Protein AF-A0A3R7I8K6-F1 (afdb_monomer_lite)

Sequence (39 aa):
MSKPMSVGSLRVGGYIIVDGEPCRIVDLTKSKPGKHGAA

Structure (mmCIF, N/CA/C/O backbone):
data_AF-A0A3R7I8K6-F1
#
_entry.id   AF-A0A3R7I8K6-F1
#
loop_
_atom_site.group_PDB
_atom_site.id
_atom_site.type_symbol
_atom_site.label_atom_id
_atom_site.label_alt_id
_atom_site.label_comp_id
_atom_site.label_asym_id
_atom_site.label_entity_id
_atom_site.label_seq_id
_atom_site.pdbx_PDB_ins_code
_atom_site.Cartn_x
_atom_site.Cartn_y
_atom_site.Cartn_z
_atom_site.occupancy
_atom_site.B_iso_or_equiv
_atom_site.auth_seq_id
_atom_site.auth_comp_id
_atom_site.auth_asym_id
_atom_site.auth_atom_id
_atom_site.pdbx_PDB_model_num
ATOM 1 N N . MET A 1 1 ? -10.894 3.736 15.199 1.00 70.62 1 MET A N 1
ATOM 2 C CA . MET A 1 1 ? -9.750 4.672 15.197 1.00 70.62 1 MET A CA 1
ATOM 3 C C . MET A 1 1 ? -8.691 4.101 14.268 1.00 70.62 1 MET A C 1
ATOM 5 O O . MET A 1 1 ? -8.355 2.934 14.438 1.00 70.62 1 MET A O 1
ATOM 9 N N . SER A 1 2 ? -8.251 4.834 13.244 1.00 84.00 2 SER A N 1
ATOM 10 C CA . SER A 1 2 ? -7.190 4.373 12.337 1.00 84.00 2 SER A CA 1
ATOM 11 C C . SER A 1 2 ? -5.812 4.606 12.969 1.00 84.00 2 SER A C 1
ATOM 13 O O . SER A 1 2 ? -5.625 5.554 13.731 1.00 84.00 2 SER A O 1
ATOM 15 N N . LYS A 1 3 ? -4.849 3.723 12.683 1.00 91.19 3 LYS A N 1
ATOM 16 C CA . LYS A 1 3 ? -3.454 3.850 13.123 1.00 91.19 3 LYS A CA 1
ATOM 17 C C . LYS A 1 3 ? -2.543 3.861 11.892 1.00 91.19 3 LYS A C 1
ATOM 19 O O . LYS A 1 3 ? -2.617 2.911 11.114 1.00 91.19 3 LYS A O 1
ATOM 24 N N . PRO A 1 4 ? -1.678 4.876 11.713 1.00 94.19 4 PRO A N 1
ATOM 25 C CA . PRO A 1 4 ? -0.676 4.854 10.654 1.00 94.19 4 PRO A CA 1
ATOM 26 C C . PRO A 1 4 ? 0.265 3.652 10.805 1.00 94.19 4 PRO A C 1
ATOM 28 O O . PRO A 1 4 ? 0.751 3.366 11.902 1.00 94.19 4 PRO A O 1
ATOM 31 N N . MET A 1 5 ? 0.535 2.959 9.701 1.00 94.19 5 MET A N 1
ATOM 32 C CA . MET A 1 5 ? 1.507 1.865 9.616 1.00 94.19 5 MET A CA 1
ATOM 33 C C . MET A 1 5 ? 2.191 1.880 8.247 1.00 94.19 5 MET A C 1
ATOM 35 O O . MET A 1 5 ? 1.696 2.505 7.310 1.00 94.19 5 MET A O 1
ATOM 39 N N . SER A 1 6 ? 3.324 1.190 8.112 1.00 94.56 6 SER A N 1
ATOM 40 C CA . SER A 1 6 ? 4.015 1.096 6.824 1.00 94.56 6 SER A CA 1
ATOM 41 C C . SER A 1 6 ? 3.267 0.168 5.863 1.00 94.56 6 SER A C 1
ATOM 43 O O . SER A 1 6 ? 2.806 -0.904 6.257 1.00 94.56 6 SER A O 1
ATOM 45 N N . VAL A 1 7 ? 3.216 0.524 4.578 1.00 92.81 7 VAL A N 1
ATOM 46 C CA . VAL A 1 7 ? 2.577 -0.300 3.529 1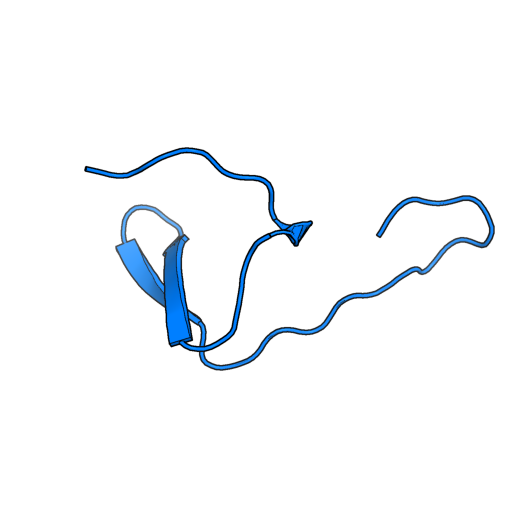.00 92.81 7 VAL A CA 1
ATOM 47 C C . VAL A 1 7 ? 3.183 -1.710 3.474 1.00 92.81 7 VAL A C 1
ATOM 49 O O . VAL A 1 7 ? 2.478 -2.700 3.294 1.00 92.81 7 VAL A O 1
ATOM 52 N N . GLY A 1 8 ? 4.488 -1.833 3.736 1.00 93.94 8 GLY A N 1
ATOM 53 C CA . GLY A 1 8 ? 5.185 -3.119 3.772 1.00 93.94 8 GLY A CA 1
ATOM 54 C C . GLY A 1 8 ? 4.685 -4.096 4.846 1.00 93.94 8 GLY A C 1
ATOM 55 O O . GLY A 1 8 ? 4.878 -5.305 4.678 1.00 93.94 8 GLY A O 1
ATOM 56 N N . SER A 1 9 ? 4.038 -3.591 5.905 1.00 94.44 9 SER A N 1
ATOM 57 C CA . SER A 1 9 ? 3.503 -4.376 7.029 1.00 94.44 9 SER A CA 1
ATOM 58 C C . SER A 1 9 ? 2.061 -4.865 6.835 1.00 94.44 9 SER A C 1
ATOM 60 O O . SER A 1 9 ? 1.571 -5.650 7.647 1.00 94.44 9 SER A O 1
ATOM 62 N N . LEU A 1 10 ? 1.396 -4.454 5.751 1.00 95.56 10 LEU A N 1
ATOM 63 C CA . LEU A 1 10 ? 0.042 -4.891 5.412 1.00 95.56 10 LEU A CA 1
ATOM 64 C C . LEU A 1 10 ? -0.006 -6.384 5.051 1.00 95.56 10 LEU A C 1
ATOM 66 O O . LEU A 1 10 ? 0.956 -6.955 4.529 1.00 95.56 10 LEU A O 1
ATOM 70 N N . ARG A 1 11 ? -1.148 -7.021 5.326 1.00 95.94 11 ARG A N 1
ATOM 71 C CA . ARG A 1 11 ? -1.410 -8.447 5.072 1.00 95.94 11 ARG A CA 1
ATOM 72 C C . ARG A 1 11 ? -2.828 -8.643 4.538 1.00 95.94 11 ARG A C 1
ATOM 74 O O . ARG A 1 11 ? -3.734 -7.907 4.923 1.00 95.94 11 ARG A O 1
ATOM 81 N N . VAL A 1 12 ? -3.019 -9.665 3.700 1.00 97.94 12 VAL A N 1
ATOM 82 C CA . VAL A 1 12 ? -4.350 -10.110 3.251 1.00 97.94 12 VAL A CA 1
ATOM 83 C C . VAL A 1 12 ? -5.220 -10.441 4.465 1.00 97.94 12 VAL A C 1
ATOM 85 O O . VAL A 1 12 ? -4.746 -11.018 5.443 1.00 97.94 12 VAL A O 1
ATOM 88 N N . GLY A 1 13 ? -6.484 -10.030 4.420 1.00 97.00 13 GLY A N 1
ATOM 89 C CA . GLY A 1 13 ? -7.422 -10.119 5.537 1.00 97.00 13 GLY A CA 1
ATOM 90 C C . GLY A 1 13 ? -7.360 -8.946 6.519 1.00 97.00 13 GLY A C 1
ATOM 91 O O . GLY A 1 13 ? -8.301 -8.784 7.292 1.00 97.00 13 GLY A O 1
ATOM 92 N N . GLY A 1 14 ? -6.312 -8.116 6.468 1.00 96.12 14 GLY A N 1
ATOM 93 C CA . GLY A 1 14 ? -6.239 -6.857 7.211 1.00 96.12 14 GLY A CA 1
ATOM 94 C C . GLY A 1 14 ? -7.163 -5.773 6.645 1.00 96.12 14 GLY A C 1
ATOM 95 O O . GLY A 1 14 ? -7.789 -5.955 5.599 1.00 96.12 14 GLY A O 1
ATOM 96 N N . TYR A 1 15 ? -7.218 -4.630 7.333 1.00 96.12 15 TYR A N 1
ATOM 97 C CA . TYR A 1 15 ? -8.010 -3.464 6.932 1.00 96.12 15 TYR A CA 1
ATOM 98 C C . TYR A 1 15 ? -7.122 -2.255 6.643 1.00 96.12 15 TYR A C 1
ATOM 100 O O . TYR A 1 15 ? -6.128 -2.026 7.334 1.00 96.12 15 TYR A O 1
ATOM 108 N N . ILE A 1 16 ? -7.511 -1.470 5.642 1.00 96.25 16 ILE A N 1
ATOM 109 C CA . ILE A 1 16 ? -6.886 -0.201 5.261 1.00 96.25 16 ILE A CA 1
ATOM 110 C C . ILE A 1 16 ? -7.981 0.823 4.950 1.00 96.25 16 ILE A C 1
ATOM 112 O O . ILE A 1 16 ? -9.077 0.445 4.551 1.00 96.25 16 ILE A O 1
ATOM 116 N N . ILE A 1 17 ? -7.699 2.107 5.164 1.00 96.00 17 ILE A N 1
ATOM 117 C CA . ILE A 1 17 ? -8.593 3.191 4.751 1.00 96.00 17 ILE A CA 1
ATOM 118 C C . ILE A 1 17 ? -8.179 3.659 3.352 1.00 96.00 17 ILE A C 1
ATOM 120 O O . ILE A 1 17 ? -7.025 4.053 3.177 1.00 96.00 17 ILE A O 1
ATOM 124 N N . VAL A 1 18 ? -9.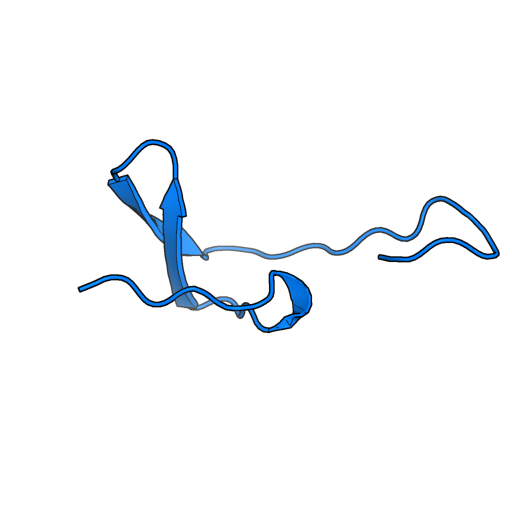097 3.636 2.388 1.00 95.38 18 VAL A N 1
ATOM 125 C CA . VAL A 1 18 ? -8.917 4.174 1.028 1.00 95.38 18 VAL A CA 1
ATOM 126 C C . VAL A 1 18 ? -10.004 5.218 0.812 1.00 95.38 18 VAL A C 1
ATOM 128 O O . VAL A 1 18 ? -11.168 4.934 1.060 1.00 95.38 18 VAL A O 1
ATOM 131 N N . ASP A 1 19 ? -9.625 6.447 0.455 1.00 96.50 19 ASP A N 1
ATOM 132 C CA . ASP A 1 19 ? -10.561 7.568 0.248 1.00 96.50 19 ASP A CA 1
ATOM 133 C C . ASP A 1 19 ? -11.543 7.817 1.414 1.00 96.50 19 ASP A C 1
ATOM 135 O O . ASP A 1 19 ? -12.671 8.262 1.237 1.00 96.50 19 ASP A O 1
ATOM 139 N N . GLY A 1 20 ? -11.099 7.546 2.647 1.00 95.62 20 GLY A N 1
ATOM 140 C CA . GLY A 1 20 ? -11.907 7.697 3.862 1.00 95.62 20 GLY A CA 1
ATOM 141 C C . GLY A 1 20 ? -12.760 6.475 4.217 1.00 95.62 20 GLY A C 1
ATOM 142 O O . GLY A 1 20 ? -13.305 6.424 5.321 1.00 95.62 20 GLY A O 1
ATOM 143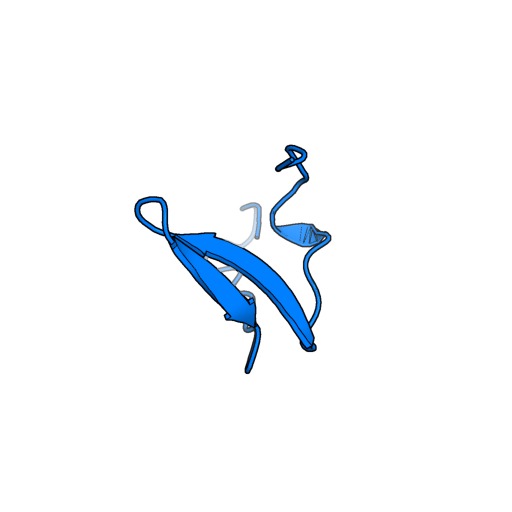 N N . GLU A 1 21 ? -12.809 5.459 3.356 1.00 97.19 21 GLU A N 1
ATOM 144 C CA . GLU A 1 21 ? -13.594 4.246 3.566 1.00 97.19 21 GLU A CA 1
ATOM 145 C C . GLU A 1 21 ? -12.741 3.070 4.067 1.00 97.19 21 GLU A C 1
ATOM 147 O O . GLU A 1 21 ? -11.631 2.843 3.577 1.00 97.19 21 GLU A O 1
ATOM 152 N N . PRO A 1 22 ? -13.225 2.286 5.048 1.00 96.94 22 PRO A N 1
ATOM 153 C CA . PRO A 1 22 ? -12.541 1.083 5.499 1.00 96.94 22 PRO A CA 1
ATOM 154 C C . PRO A 1 22 ? -12.743 -0.076 4.518 1.00 96.94 22 PRO A C 1
ATOM 156 O O . PRO A 1 22 ? -13.849 -0.581 4.341 1.00 96.94 22 PRO A O 1
ATOM 159 N N . CYS A 1 23 ? -11.647 -0.571 3.954 1.00 97.62 23 CYS A N 1
ATOM 160 C CA . CYS A 1 23 ? -11.638 -1.699 3.030 1.00 97.62 23 CYS A CA 1
ATOM 161 C C . CYS A 1 23 ? -10.875 -2.888 3.620 1.00 97.62 23 CYS A C 1
ATOM 163 O O . CYS A 1 23 ? -9.863 -2.725 4.309 1.00 97.62 23 CYS A O 1
ATOM 165 N N . ARG A 1 24 ? -11.327 -4.106 3.305 1.00 97.56 24 ARG A N 1
ATOM 166 C CA . ARG A 1 24 ? -10.594 -5.342 3.601 1.00 97.56 24 ARG A CA 1
ATOM 167 C C . ARG A 1 24 ? -9.633 -5.653 2.457 1.00 97.56 24 ARG A C 1
ATOM 169 O O . ARG A 1 24 ? -10.029 -5.659 1.296 1.00 97.56 24 ARG A O 1
ATOM 176 N N . ILE A 1 25 ? -8.391 -5.981 2.788 1.00 97.56 25 ILE A N 1
ATOM 177 C CA . ILE A 1 25 ? -7.385 -6.398 1.808 1.00 97.56 25 ILE A CA 1
ATOM 178 C C . ILE A 1 25 ? -7.718 -7.822 1.356 1.00 97.56 25 ILE A C 1
ATOM 180 O O . ILE A 1 25 ? -7.595 -8.765 2.142 1.00 97.56 25 ILE A O 1
ATOM 184 N N . VAL A 1 26 ? -8.150 -7.977 0.107 1.00 98.12 26 VAL A N 1
ATOM 185 C CA . VAL A 1 26 ? -8.473 -9.287 -0.490 1.00 98.12 26 VAL A CA 1
ATOM 186 C C . VAL A 1 26 ? -7.275 -9.933 -1.184 1.00 98.12 26 VAL A C 1
ATOM 188 O O . VAL A 1 26 ? -7.172 -11.154 -1.189 1.00 98.12 26 VAL A O 1
ATOM 191 N N . ASP A 1 27 ? -6.350 -9.123 -1.696 1.00 97.62 27 ASP A N 1
ATOM 192 C CA . ASP A 1 27 ? -5.104 -9.555 -2.327 1.00 97.62 27 ASP A CA 1
ATOM 193 C C . ASP A 1 27 ? -4.008 -8.491 -2.134 1.00 97.62 27 ASP A C 1
ATOM 195 O O . ASP A 1 27 ? -4.312 -7.321 -1.874 1.00 97.62 27 ASP A O 1
ATOM 199 N N . LEU A 1 28 ? -2.735 -8.894 -2.208 1.00 96.38 28 LEU A N 1
ATOM 200 C CA . LEU A 1 28 ? -1.591 -7.995 -2.047 1.00 96.38 28 LEU A CA 1
ATOM 201 C C . LEU A 1 28 ? -0.399 -8.431 -2.907 1.00 96.38 28 LEU A C 1
ATOM 203 O O . LEU A 1 28 ? 0.227 -9.458 -2.651 1.00 96.38 28 LEU A O 1
ATOM 207 N N . THR A 1 29 ? -0.013 -7.577 -3.856 1.00 95.19 29 THR A N 1
ATOM 208 C CA . THR A 1 29 ? 1.176 -7.750 -4.703 1.00 95.19 29 THR A CA 1
ATOM 209 C C . THR A 1 29 ? 2.215 -6.668 -4.394 1.00 95.19 29 THR A C 1
ATOM 211 O O . THR A 1 29 ? 1.864 -5.526 -4.107 1.00 95.19 29 THR A O 1
ATOM 21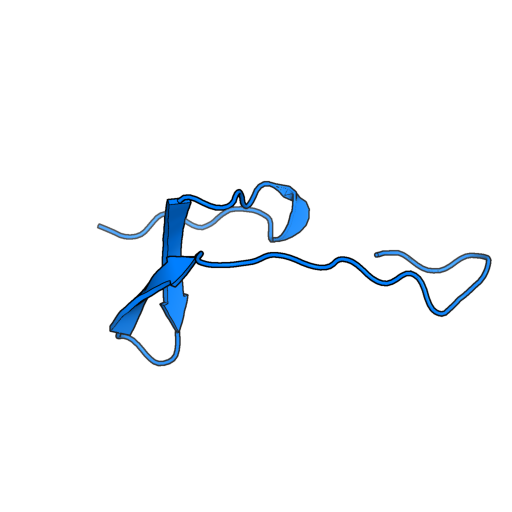4 N N . LYS A 1 30 ? 3.508 -7.018 -4.444 1.00 92.81 30 LYS A N 1
ATOM 215 C CA . LYS A 1 30 ? 4.640 -6.086 -4.285 1.00 92.81 30 LYS A CA 1
ATOM 216 C C . LYS A 1 30 ? 5.505 -6.110 -5.543 1.00 92.81 30 LYS A C 1
ATOM 218 O O . LYS A 1 30 ? 5.796 -7.187 -6.057 1.00 92.81 30 LYS A O 1
ATOM 223 N N . SER A 1 31 ? 5.955 -4.948 -6.011 1.00 93.62 31 SER A N 1
ATOM 224 C CA . SER A 1 31 ? 6.784 -4.826 -7.217 1.00 93.62 31 SER A CA 1
ATOM 225 C C . SER A 1 31 ? 8.068 -4.053 -6.938 1.00 93.62 31 SER A C 1
ATOM 227 O O . SER A 1 31 ? 8.014 -2.989 -6.327 1.00 93.62 31 SER A O 1
ATOM 229 N N . LYS A 1 32 ? 9.206 -4.534 -7.450 1.00 92.75 32 LYS A N 1
ATOM 230 C CA . LYS A 1 32 ? 10.494 -3.828 -7.397 1.00 92.75 32 LYS A CA 1
ATOM 231 C C . LYS A 1 32 ? 10.999 -3.540 -8.819 1.00 92.75 32 LYS A C 1
ATOM 233 O O . LYS A 1 32 ? 11.782 -4.327 -9.348 1.00 92.75 32 LYS A O 1
ATOM 238 N N . PRO A 1 33 ? 10.550 -2.448 -9.462 1.00 91.88 33 PRO A N 1
ATOM 239 C CA . PRO A 1 33 ? 10.888 -2.172 -10.861 1.00 91.88 33 PRO A CA 1
ATOM 240 C C . PRO A 1 33 ? 12.364 -1.788 -11.083 1.00 91.88 33 PRO A C 1
ATOM 242 O O . PRO A 1 33 ? 12.882 -1.976 -12.178 1.00 91.88 33 PRO A O 1
ATOM 245 N N . GLY A 1 34 ? 13.065 -1.268 -10.067 1.00 94.00 34 GLY A N 1
ATOM 246 C CA . GLY A 1 34 ? 14.470 -0.850 -10.171 1.00 94.00 34 GLY A CA 1
ATOM 247 C C . GLY A 1 34 ? 15.445 -1.752 -9.406 1.00 94.00 34 GLY A C 1
ATOM 248 O O . GLY A 1 34 ? 15.173 -2.146 -8.272 1.00 94.00 34 GLY A O 1
ATOM 249 N N . LYS A 1 35 ? 16.640 -1.998 -9.970 1.00 90.75 35 LYS A N 1
ATOM 250 C CA . LYS A 1 35 ? 17.707 -2.824 -9.354 1.00 90.75 35 LYS A CA 1
ATOM 251 C C . LYS A 1 35 ? 18.085 -2.361 -7.938 1.00 90.75 35 LYS A C 1
ATOM 253 O O . LYS A 1 35 ? 18.187 -3.175 -7.022 1.00 90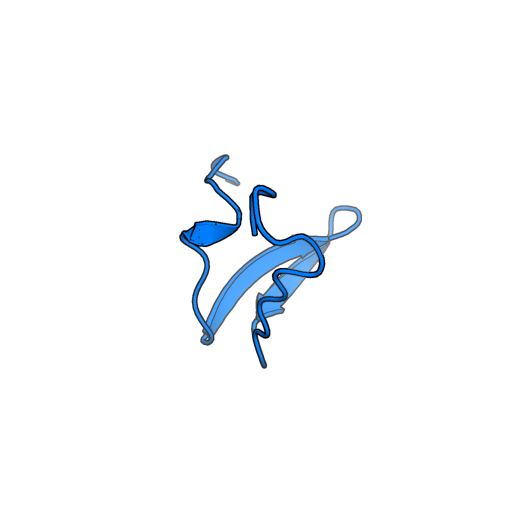.75 35 LYS A O 1
ATOM 258 N N . HIS A 1 36 ? 18.245 -1.051 -7.753 1.00 95.19 36 HIS A N 1
ATOM 259 C CA . HIS A 1 36 ? 18.616 -0.431 -6.474 1.00 95.19 36 HIS A CA 1
ATOM 260 C C . HIS A 1 36 ? 17.442 0.285 -5.780 1.00 95.19 36 HIS A C 1
ATOM 262 O O . HIS A 1 36 ? 17.643 0.936 -4.762 1.00 95.19 36 HIS A O 1
ATOM 268 N N . GLY A 1 37 ? 16.220 0.165 -6.312 1.00 87.81 37 GLY A N 1
ATOM 269 C CA . GLY A 1 37 ? 15.034 0.821 -5.758 1.00 87.81 37 GLY A CA 1
ATOM 270 C C . GLY A 1 37 ? 14.454 0.103 -4.537 1.00 87.81 37 GLY A C 1
ATOM 271 O O . GLY A 1 37 ? 14.690 -1.093 -4.322 1.00 87.81 37 GLY A O 1
ATOM 272 N N . ALA A 1 38 ? 13.673 0.840 -3.749 1.00 88.12 38 ALA A N 1
ATOM 273 C CA . ALA A 1 38 ? 12.778 0.259 -2.754 1.00 88.12 38 ALA A CA 1
ATOM 274 C C . ALA A 1 38 ? 11.569 -0.411 -3.434 1.00 88.12 38 ALA A C 1
ATOM 276 O O . ALA A 1 38 ? 11.320 -0.205 -4.625 1.00 88.12 38 ALA A O 1
ATOM 277 N N . ALA A 1 39 ? 10.855 -1.225 -2.663 1.00 83.75 39 ALA A N 1
ATOM 278 C CA . ALA A 1 39 ? 9.595 -1.861 -3.030 1.00 83.75 39 ALA A CA 1
ATOM 279 C C . ALA A 1 39 ? 8.570 -1.625 -1.921 1.00 83.75 39 ALA A C 1
ATOM 281 O O . ALA A 1 39 ? 9.005 -1.565 -0.745 1.00 83.75 39 ALA A O 1
#

Radius of gyration: 12.24 Å; chains: 1; 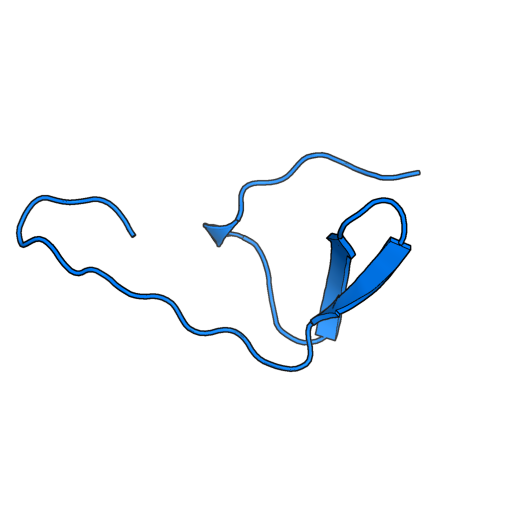bounding box: 32×18×26 Å

pLDDT: mean 93.67, std 5.07, range [70.62, 98.12]

Foldseek 3Di:
DDDDDDPVPDDQQDWDADPNDIDGRNDDDDDDPDPPDDD

Secondary structure (DSSP, 8-state):
------GGG--TT-EEEETTEEEE---------STT---